Protein AF-A0A932LWW1-F1 (afdb_monomer)

Secondary structure (DSSP, 8-state):
---SS-----HHHHHTT---GGGTBTTTB-SSTT-S----HHHHHTT-GGGGTTTTT-EETTEEPPPTT-GGGTS--

Sequence (77 aa):
MDSPGPVTFSHEKHKAKVEKCTECHVKVFKMKRGQSGTITLAALQEGKFCGACHNGKKQIAGTVVFPIDACDRCHTP

pLDDT: mean 93.12, std 5.49, range [59.44, 97.12]

Structure (mmCIF, N/CA/C/O backbone):
data_AF-A0A932LWW1-F1
#
_entry.id   AF-A0A932LWW1-F1
#
loop_
_atom_site.group_PDB
_atom_site.id
_atom_site.type_symbol
_atom_site.label_atom_id
_atom_site.label_alt_id
_atom_site.label_comp_id
_atom_site.label_asym_id
_atom_site.label_entity_id
_atom_site.label_seq_id
_atom_site.pdbx_PDB_ins_code
_atom_site.Cartn_x
_atom_site.Cartn_y
_atom_site.Cartn_z
_atom_site.occupancy
_atom_site.B_iso_or_equiv
_atom_site.auth_seq_id
_atom_site.auth_comp_id
_atom_site.auth_asym_id
_atom_site.auth_atom_id
_atom_site.pdbx_PDB_model_num
ATOM 1 N N . MET A 1 1 ? 12.595 -10.892 -12.586 1.00 59.44 1 MET A N 1
ATOM 2 C CA . MET A 1 1 ? 11.187 -11.318 -12.671 1.00 59.44 1 MET A CA 1
ATOM 3 C C . MET A 1 1 ? 10.407 -10.087 -13.062 1.00 59.44 1 MET A C 1
ATOM 5 O O . MET A 1 1 ? 10.473 -9.104 -12.327 1.00 59.44 1 MET A O 1
ATOM 9 N N . ASP A 1 2 ? 9.788 -10.106 -14.232 1.00 76.06 2 ASP A N 1
ATOM 10 C CA . ASP A 1 2 ? 9.065 -8.953 -14.764 1.00 76.06 2 ASP A CA 1
ATOM 11 C C . ASP A 1 2 ? 7.658 -8.853 -14.155 1.00 76.06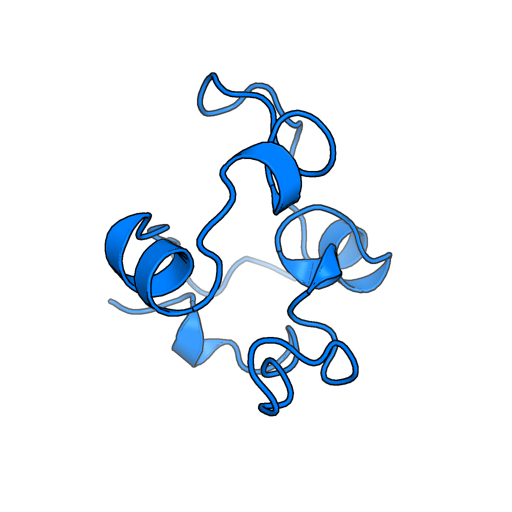 2 ASP A C 1
ATOM 13 O O . ASP A 1 2 ? 7.111 -9.837 -13.655 1.00 76.06 2 ASP A O 1
ATOM 17 N N . SER A 1 3 ? 7.096 -7.640 -14.135 1.00 84.62 3 SER A N 1
ATOM 18 C CA . SER A 1 3 ? 5.755 -7.381 -13.589 1.00 84.62 3 SER A CA 1
ATOM 19 C C . SER A 1 3 ? 4.679 -8.059 -14.453 1.00 84.62 3 SER A C 1
ATOM 21 O O . SER A 1 3 ? 4.692 -7.832 -15.663 1.00 84.62 3 SER A O 1
ATOM 23 N N . PRO A 1 4 ? 3.704 -8.796 -13.876 1.00 89.88 4 PRO A N 1
ATOM 24 C CA . PRO A 1 4 ? 2.620 -9.442 -14.632 1.00 89.88 4 PRO A CA 1
ATOM 25 C C . PRO A 1 4 ? 1.711 -8.480 -15.412 1.00 89.88 4 PRO A C 1
ATOM 27 O O . PRO A 1 4 ? 0.976 -8.899 -16.299 1.00 89.88 4 PRO A O 1
ATOM 30 N N . GLY A 1 5 ? 1.735 -7.189 -15.081 1.00 91.56 5 GLY A N 1
ATOM 31 C CA . GLY A 1 5 ? 0.944 -6.167 -15.758 1.00 91.56 5 GLY A CA 1
ATOM 32 C C . GLY A 1 5 ? 0.928 -4.842 -14.998 1.00 91.56 5 GLY A C 1
ATOM 33 O O . GLY A 1 5 ? 1.598 -4.717 -13.962 1.00 91.56 5 GLY A O 1
ATOM 34 N N . PRO A 1 6 ? 0.179 -3.838 -15.482 1.00 91.94 6 PRO A N 1
ATOM 35 C CA . PRO A 1 6 ? -0.061 -2.611 -14.733 1.00 91.94 6 PRO A CA 1
ATOM 36 C C . PRO A 1 6 ? -0.853 -2.893 -13.447 1.00 91.94 6 PRO A C 1
ATOM 38 O O . PRO A 1 6 ? -1.532 -3.907 -13.317 1.00 91.94 6 PRO A O 1
ATOM 41 N N . VAL A 1 7 ? -0.762 -1.973 -12.486 1.00 94.00 7 VAL A N 1
ATOM 42 C CA . VAL A 1 7 ? -1.534 -2.012 -11.237 1.00 94.00 7 VAL A CA 1
ATOM 43 C C . VAL A 1 7 ? -2.211 -0.668 -11.049 1.00 94.00 7 VAL A C 1
ATOM 45 O O . VAL A 1 7 ? -1.562 0.381 -11.124 1.00 94.00 7 VAL A O 1
ATOM 48 N N . THR A 1 8 ? -3.503 -0.704 -10.741 1.00 93.06 8 THR A N 1
ATOM 49 C CA . THR A 1 8 ? -4.283 0.487 -10.403 1.00 93.06 8 THR A CA 1
ATOM 50 C C . THR A 1 8 ? -4.661 0.455 -8.929 1.00 93.06 8 THR A C 1
ATOM 52 O O . THR A 1 8 ? -5.351 -0.445 -8.457 1.00 93.06 8 THR A O 1
ATOM 55 N N . PHE A 1 9 ? -4.224 1.469 -8.184 1.00 94.88 9 PHE A N 1
ATOM 56 C CA . PHE A 1 9 ? -4.596 1.638 -6.783 1.00 94.88 9 PHE A CA 1
ATOM 57 C C . PHE A 1 9 ? -5.945 2.359 -6.657 1.00 94.88 9 PHE A C 1
ATOM 59 O O . PHE A 1 9 ? -6.139 3.426 -7.239 1.00 94.88 9 PHE A O 1
ATOM 66 N N . SER A 1 10 ? -6.856 1.818 -5.842 1.00 95.56 10 SER A N 1
ATOM 67 C CA . SER A 1 10 ? -8.150 2.440 -5.533 1.00 95.56 10 SER A CA 1
ATOM 68 C C . SER A 1 10 ? -8.176 2.954 -4.095 1.00 95.56 10 SER A C 1
ATOM 70 O O . SER A 1 10 ? -8.179 2.162 -3.150 1.00 95.56 10 SER A O 1
ATOM 72 N N . HIS A 1 11 ? -8.248 4.277 -3.925 1.00 95.88 11 HIS A N 1
ATOM 73 C CA . HIS A 1 11 ? -8.460 4.889 -2.609 1.00 95.88 11 HIS A CA 1
ATOM 74 C C . HIS A 1 11 ? -9.792 4.459 -1.991 1.00 95.88 11 HIS A C 1
ATOM 76 O O . HIS A 1 11 ? -9.849 4.247 -0.788 1.00 95.88 11 HIS A O 1
ATOM 82 N N . GLU A 1 12 ? -10.844 4.304 -2.796 1.00 95.81 12 GLU A N 1
ATOM 83 C CA . GLU A 1 12 ? -12.185 3.937 -2.332 1.00 95.81 12 GLU A CA 1
ATOM 84 C C . GLU A 1 12 ? -12.190 2.569 -1.638 1.00 95.81 12 GLU A C 1
ATOM 86 O O . GLU A 1 12 ? -12.602 2.462 -0.483 1.00 95.81 12 GLU A O 1
ATOM 91 N N . LYS A 1 13 ? -11.618 1.545 -2.290 1.00 94.06 13 LYS A N 1
ATOM 92 C CA . LYS A 1 13 ? -11.516 0.192 -1.721 1.00 94.06 13 LYS A CA 1
ATOM 93 C C . LYS A 1 13 ? -10.720 0.172 -0.415 1.00 94.06 13 LYS A C 1
ATOM 95 O O . LYS A 1 13 ? -11.088 -0.538 0.516 1.00 94.06 13 LYS A O 1
ATOM 100 N N . HIS A 1 14 ? -9.641 0.953 -0.339 1.00 95.50 14 HIS A N 1
ATOM 101 C CA . HIS A 1 14 ? -8.812 1.012 0.864 1.00 95.50 14 HIS A CA 1
ATOM 102 C C . HIS A 1 14 ? -9.489 1.810 1.979 1.00 95.50 14 HIS A C 1
ATOM 104 O O . HIS A 1 14 ? -9.525 1.336 3.111 1.00 95.50 14 HIS A O 1
ATOM 110 N N . LYS A 1 15 ? -10.099 2.963 1.678 1.00 95.56 15 LYS A N 1
ATOM 111 C CA . LYS A 1 15 ? -10.810 3.783 2.670 1.00 95.56 15 LYS A CA 1
ATOM 112 C C . LYS A 1 15 ? -12.029 3.089 3.266 1.00 95.56 15 LYS A C 1
ATOM 114 O O . LYS A 1 15 ? -12.335 3.333 4.426 1.00 95.56 15 LYS A O 1
ATOM 119 N N . ALA A 1 16 ? -12.673 2.191 2.521 1.00 94.06 16 ALA A N 1
ATOM 120 C CA . ALA A 1 16 ? -13.771 1.371 3.034 1.00 94.06 16 ALA A CA 1
ATOM 121 C C . ALA A 1 16 ? -13.355 0.432 4.187 1.00 94.06 16 ALA A C 1
ATOM 1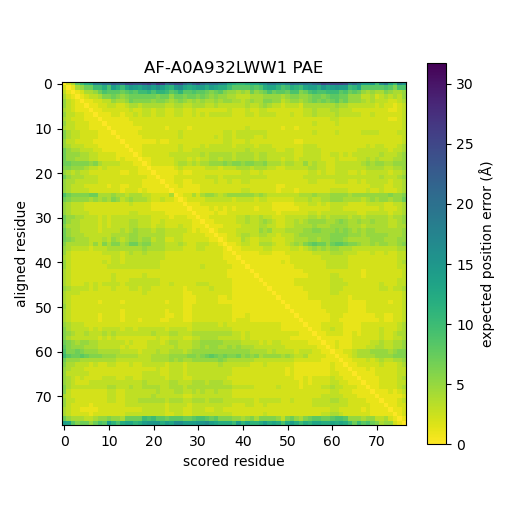23 O O . ALA A 1 16 ? -14.214 -0.083 4.899 1.00 94.06 16 ALA A O 1
ATOM 124 N N . LYS A 1 17 ? -12.050 0.176 4.366 1.00 93.25 17 LYS A N 1
ATOM 125 C CA . LYS A 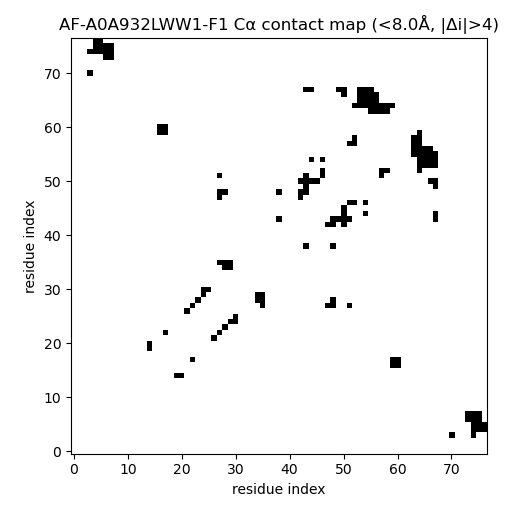1 17 ? -11.499 -0.660 5.449 1.00 93.25 17 LYS A CA 1
ATOM 126 C C . LYS A 1 17 ? -10.527 0.092 6.363 1.00 93.25 17 LYS A C 1
ATOM 128 O O . LYS A 1 17 ? -10.358 -0.290 7.516 1.00 93.25 17 LYS A O 1
ATOM 133 N N . VAL A 1 18 ? -9.881 1.137 5.853 1.00 93.75 18 VAL A N 1
ATOM 134 C CA . VAL A 1 18 ? -8.866 1.948 6.531 1.00 93.75 18 VAL A CA 1
ATOM 135 C C . VAL A 1 18 ? -9.323 3.399 6.534 1.00 93.75 18 VAL A C 1
ATOM 137 O O . VAL A 1 18 ? -9.108 4.140 5.579 1.00 93.75 18 VAL A O 1
ATOM 140 N N . GLU A 1 19 ? -9.960 3.823 7.619 1.00 90.62 19 GLU A N 1
ATOM 141 C CA . GLU A 1 19 ? -10.621 5.133 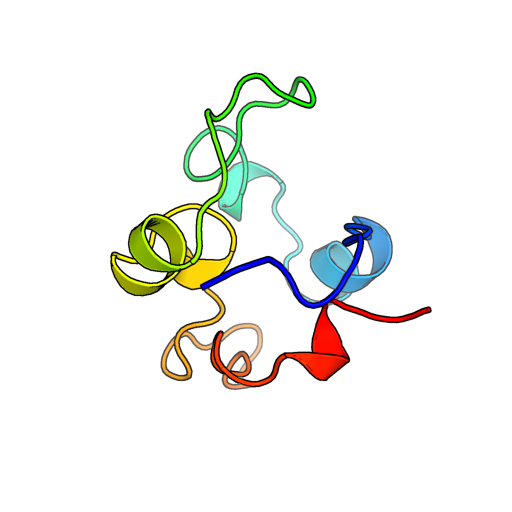7.659 1.00 90.62 19 GLU A CA 1
ATOM 142 C C . GLU A 1 19 ? -9.635 6.307 7.673 1.00 90.62 19 GLU A C 1
ATOM 144 O O . GLU A 1 19 ? -9.886 7.367 7.093 1.00 90.62 19 GLU A O 1
ATOM 149 N N . LYS A 1 20 ? -8.491 6.125 8.339 1.00 94.06 20 LYS A N 1
ATOM 150 C CA . LYS A 1 20 ? -7.523 7.195 8.574 1.00 94.06 20 LYS A CA 1
ATOM 151 C C . LYS A 1 20 ? -6.527 7.286 7.425 1.00 94.06 20 LYS A C 1
ATOM 153 O O . LYS A 1 20 ? -5.731 6.378 7.203 1.00 94.06 20 LYS A O 1
ATOM 158 N N . CYS A 1 21 ? -6.477 8.449 6.775 1.00 95.62 21 CYS A N 1
ATOM 159 C CA . CYS A 1 21 ? -5.479 8.766 5.747 1.00 95.62 21 CYS A CA 1
ATOM 160 C C . CYS A 1 21 ? -4.039 8.580 6.256 1.00 95.62 21 CYS A C 1
ATOM 162 O O . CYS A 1 21 ? -3.141 8.243 5.485 1.00 95.62 21 CYS A O 1
ATOM 164 N N . THR A 1 22 ? -3.830 8.782 7.562 1.00 94.94 22 THR A N 1
ATOM 165 C CA . THR A 1 22 ? -2.525 8.702 8.222 1.00 94.94 22 THR A CA 1
ATOM 166 C C . THR A 1 22 ? -1.968 7.286 8.367 1.00 94.94 22 THR A C 1
ATOM 168 O O . THR A 1 22 ? -0.785 7.124 8.672 1.00 94.94 22 THR A O 1
ATOM 171 N N . GLU A 1 23 ? -2.788 6.261 8.118 1.00 93.88 23 GLU A N 1
ATOM 172 C CA . GLU A 1 23 ? -2.325 4.870 8.076 1.00 93.88 23 GLU A CA 1
ATOM 173 C C . GLU A 1 23 ? -1.435 4.618 6.857 1.00 93.88 23 GLU A C 1
ATOM 175 O O . GLU A 1 23 ? -0.470 3.862 6.937 1.00 93.88 23 GLU A O 1
ATOM 180 N N . CYS A 1 24 ? -1.706 5.304 5.743 1.00 95.75 24 CYS A N 1
ATOM 181 C CA . CYS A 1 24 ? -0.888 5.219 4.536 1.00 95.75 24 CYS A CA 1
ATOM 182 C C . CYS A 1 24 ? 0.039 6.429 4.386 1.00 95.75 24 CYS A C 1
ATOM 184 O O . CYS A 1 24 ? 1.186 6.273 3.965 1.00 95.75 24 CYS A O 1
ATOM 186 N N . HIS A 1 25 ? -0.423 7.630 4.742 1.00 96.38 25 HIS A N 1
ATOM 187 C CA . HIS A 1 25 ? 0.289 8.873 4.465 1.00 96.38 25 HIS A CA 1
ATOM 188 C C . HIS A 1 25 ? 0.820 9.580 5.723 1.00 96.38 25 HIS A C 1
ATOM 190 O O . HIS A 1 25 ? 0.142 9.708 6.727 1.00 96.38 25 HIS A O 1
ATOM 196 N N . VAL A 1 26 ? 2.036 10.113 5.736 1.00 93.38 26 VAL A N 1
ATOM 197 C CA . VAL A 1 26 ? 3.104 9.930 4.737 1.00 93.38 26 VAL A CA 1
ATOM 198 C C . VAL A 1 26 ? 3.962 8.689 5.017 1.00 93.38 26 VAL A C 1
ATOM 200 O O . VAL A 1 26 ? 4.984 8.495 4.371 1.00 93.38 26 VAL A O 1
ATOM 203 N N . LYS A 1 27 ? 3.553 7.864 5.995 1.00 91.00 27 LYS A N 1
ATOM 204 C CA . LYS A 1 27 ? 4.340 6.747 6.539 1.00 91.00 27 LYS A CA 1
ATOM 205 C C . LYS A 1 27 ? 4.723 5.708 5.486 1.00 91.00 27 LYS A C 1
ATOM 207 O O . LYS A 1 27 ? 5.872 5.291 5.441 1.00 91.00 27 LYS A O 1
ATOM 212 N N . VAL A 1 28 ? 3.761 5.285 4.667 1.00 95.19 28 VAL A N 1
ATOM 213 C CA . VAL A 1 28 ? 3.936 4.225 3.661 1.00 95.19 28 VAL A CA 1
ATOM 214 C C . VAL A 1 28 ? 4.065 4.821 2.261 1.00 95.19 28 VAL A C 1
ATOM 216 O O . VAL A 1 28 ? 4.899 4.391 1.466 1.00 95.19 28 VAL A O 1
ATOM 219 N N . PHE A 1 29 ? 3.258 5.837 1.959 1.00 97.06 29 PHE A N 1
ATOM 220 C CA . PHE A 1 29 ? 3.273 6.535 0.680 1.00 97.06 29 PHE A CA 1
ATOM 221 C C . PHE A 1 29 ? 3.341 8.044 0.887 1.00 97.06 29 PHE A C 1
ATOM 223 O O . PHE A 1 29 ? 2.683 8.599 1.765 1.00 97.06 29 PHE A O 1
ATOM 230 N N . LYS A 1 30 ? 4.066 8.747 0.017 1.00 96.31 30 LYS A N 1
ATOM 231 C CA . LYS A 1 30 ? 3.930 10.199 -0.116 1.00 96.31 30 LYS A CA 1
ATOM 232 C C . LYS A 1 30 ? 2.607 10.532 -0.804 1.00 96.31 30 LYS A C 1
ATOM 234 O O . LYS A 1 30 ? 2.091 9.743 -1.590 1.00 96.31 30 LYS A O 1
ATOM 239 N N . MET A 1 31 ? 2.077 11.719 -0.525 1.00 95.62 31 MET A N 1
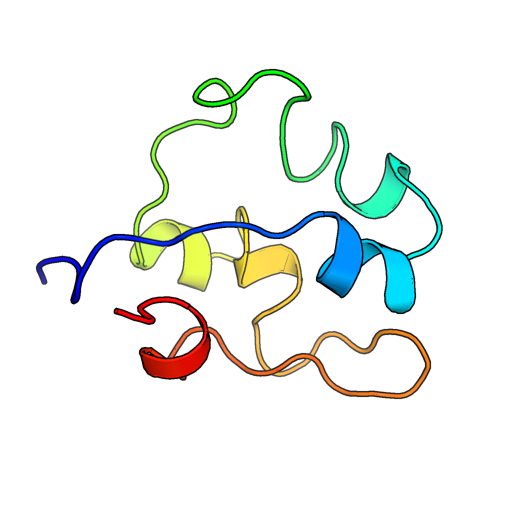ATOM 240 C CA . MET A 1 31 ? 0.801 12.181 -1.091 1.00 95.62 31 MET A CA 1
ATOM 241 C C . MET A 1 31 ? 0.854 12.338 -2.618 1.00 95.62 31 MET A C 1
ATOM 243 O O . MET A 1 31 ? -0.151 12.174 -3.302 1.00 95.62 31 MET A O 1
ATOM 247 N N . LYS A 1 32 ? 2.033 12.653 -3.171 1.00 94.38 32 LYS A N 1
ATOM 248 C CA . LYS A 1 32 ? 2.218 12.827 -4.613 1.00 94.38 32 LYS A CA 1
ATOM 249 C C . LYS A 1 32 ? 2.595 11.504 -5.283 1.00 94.38 32 LYS A C 1
ATOM 251 O O . LYS A 1 32 ? 3.591 10.869 -4.923 1.00 94.38 32 LYS A O 1
ATOM 256 N N . ARG A 1 33 ? 1.815 11.122 -6.302 1.00 91.62 33 ARG A N 1
ATOM 257 C CA . ARG A 1 33 ? 2.052 9.931 -7.134 1.00 91.62 33 ARG A CA 1
ATOM 258 C C . ARG A 1 33 ? 3.485 9.930 -7.678 1.00 91.62 33 ARG A C 1
ATOM 260 O O . ARG A 1 33 ? 3.980 10.956 -8.136 1.00 91.62 33 ARG A O 1
ATOM 267 N N . GLY A 1 34 ? 4.138 8.771 -7.610 1.00 91.25 34 GLY A N 1
ATOM 268 C CA . GLY A 1 34 ? 5.502 8.571 -8.110 1.00 91.25 34 GLY A CA 1
ATOM 269 C C . GLY A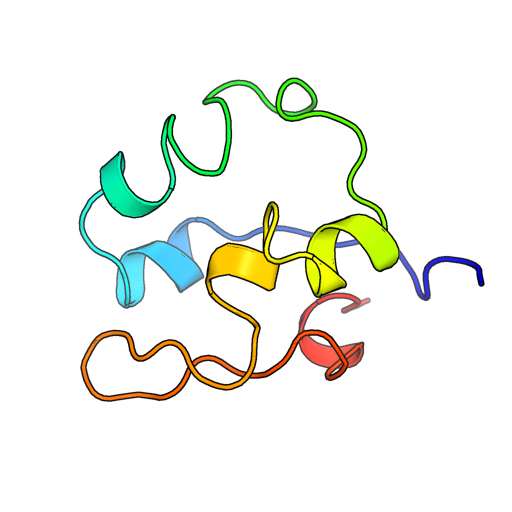 1 34 ? 6.623 9.064 -7.187 1.00 91.25 34 GLY A C 1
ATOM 270 O O . GLY A 1 34 ? 7.784 8.896 -7.530 1.00 91.25 34 GLY A O 1
ATOM 271 N N . GLN A 1 35 ? 6.324 9.639 -6.015 1.00 94.06 35 GLN A N 1
ATOM 272 C CA . GLN A 1 35 ? 7.369 10.177 -5.124 1.00 94.06 35 GLN A CA 1
ATOM 273 C C . GLN A 1 35 ? 7.762 9.273 -3.952 1.00 94.06 35 GLN A C 1
ATOM 275 O O . GLN A 1 35 ? 8.720 9.581 -3.235 1.00 94.06 35 GLN A O 1
ATOM 280 N N . SER A 1 36 ? 7.039 8.175 -3.739 1.00 93.00 36 SER A N 1
ATOM 281 C CA . SER A 1 36 ? 7.352 7.197 -2.689 1.00 93.00 36 SER A CA 1
ATOM 282 C C . SER A 1 36 ? 8.571 6.333 -3.037 1.00 93.00 36 SER A C 1
ATOM 284 O O . SER A 1 36 ? 9.119 5.687 -2.154 1.00 93.00 36 SER A O 1
ATOM 286 N N . GLY A 1 37 ? 9.025 6.362 -4.293 1.00 91.12 37 GLY A N 1
ATOM 287 C CA . GLY A 1 37 ? 10.117 5.540 -4.811 1.00 91.12 37 GLY A CA 1
ATOM 288 C C . GLY A 1 37 ? 9.622 4.473 -5.785 1.00 91.12 37 GLY A C 1
ATOM 289 O O . GLY A 1 37 ? 8.429 4.389 -6.088 1.00 91.12 37 GLY A O 1
ATOM 290 N N . THR A 1 38 ? 10.558 3.672 -6.289 1.00 92.00 38 THR A N 1
ATOM 291 C CA . THR A 1 38 ? 10.263 2.570 -7.208 1.00 92.00 38 THR A CA 1
ATOM 292 C C . THR A 1 38 ? 9.632 1.412 -6.446 1.00 92.00 38 THR A C 1
ATOM 294 O O . THR A 1 38 ? 10.215 0.889 -5.497 1.00 92.00 38 THR A O 1
ATOM 297 N N . ILE A 1 39 ? 8.444 0.997 -6.878 1.00 93.25 39 ILE A N 1
ATOM 298 C CA . ILE A 1 39 ? 7.749 -0.160 -6.317 1.00 93.25 39 ILE A CA 1
ATOM 299 C C . ILE A 1 39 ? 8.251 -1.404 -7.050 1.00 93.25 39 ILE A C 1
ATOM 301 O O . ILE A 1 39 ? 8.006 -1.562 -8.243 1.00 93.25 39 ILE A O 1
ATOM 305 N N . THR A 1 40 ? 8.963 -2.275 -6.339 1.00 93.94 40 THR A N 1
ATOM 306 C CA . THR A 1 40 ? 9.450 -3.567 -6.845 1.00 93.94 40 THR A CA 1
ATOM 307 C C . THR A 1 40 ? 8.918 -4.696 -5.971 1.00 93.94 40 THR A C 1
ATOM 309 O O . THR A 1 40 ? 8.664 -4.481 -4.787 1.00 93.94 40 THR A O 1
ATOM 312 N N . LEU A 1 41 ? 8.793 -5.911 -6.516 1.00 93.19 41 LEU A N 1
ATOM 313 C CA . LEU A 1 41 ? 8.365 -7.073 -5.727 1.00 93.19 41 LEU A CA 1
ATOM 314 C C . LEU A 1 41 ? 9.258 -7.296 -4.496 1.00 93.19 41 LEU A C 1
ATOM 316 O O . LEU A 1 41 ? 8.738 -7.520 -3.407 1.00 93.19 41 LEU A O 1
ATOM 320 N N . ALA A 1 42 ? 10.575 -7.134 -4.646 1.00 94.31 42 ALA A N 1
ATOM 321 C CA . ALA A 1 42 ? 11.524 -7.234 -3.538 1.00 94.31 42 ALA A CA 1
ATOM 322 C C . ALA A 1 42 ? 11.218 -6.223 -2.419 1.00 94.31 42 ALA A C 1
ATOM 324 O O . ALA A 1 42 ? 11.105 -6.599 -1.256 1.00 94.31 42 ALA A O 1
ATOM 325 N N . ALA A 1 43 ? 10.977 -4.951 -2.760 1.00 95.69 43 ALA A N 1
ATOM 326 C CA . ALA A 1 43 ? 10.618 -3.941 -1.765 1.00 95.69 43 ALA A CA 1
ATOM 327 C C . ALA A 1 43 ? 9.288 -4.267 -1.062 1.00 95.69 43 ALA A C 1
ATOM 329 O O . ALA A 1 43 ? 9.139 -4.017 0.134 1.00 95.69 43 ALA A O 1
ATOM 330 N N . LEU A 1 44 ? 8.322 -4.837 -1.787 1.00 95.62 44 LEU A N 1
ATOM 331 C CA . LEU A 1 44 ? 7.057 -5.27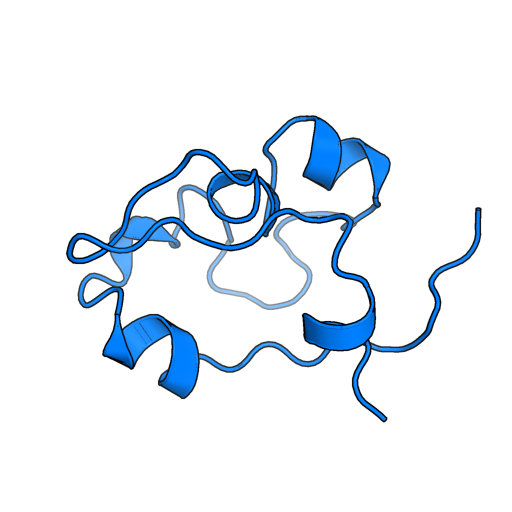3 -1.199 1.00 95.62 44 LEU A CA 1
ATOM 332 C C . LEU A 1 44 ? 7.266 -6.433 -0.214 1.00 95.62 44 LEU A C 1
ATOM 334 O O . LEU A 1 44 ? 6.699 -6.418 0.875 1.00 95.62 44 LEU A O 1
ATOM 338 N N . GLN A 1 45 ? 8.115 -7.403 -0.553 1.00 94.38 45 GLN A N 1
ATOM 339 C CA . GLN A 1 45 ? 8.471 -8.520 0.331 1.00 94.38 45 GLN A CA 1
ATOM 340 C C . GLN A 1 45 ? 9.219 -8.057 1.593 1.00 94.38 45 GLN A C 1
ATOM 342 O O . GLN A 1 45 ? 9.045 -8.641 2.658 1.00 94.38 45 GLN A O 1
ATOM 347 N N . GLU A 1 46 ? 9.970 -6.957 1.510 1.00 95.56 46 GLU A N 1
ATOM 348 C CA . GLU A 1 46 ? 10.592 -6.278 2.658 1.00 95.56 46 GLU A CA 1
ATOM 349 C C . GLU A 1 46 ? 9.595 -5.476 3.522 1.00 95.56 46 GLU A C 1
ATOM 351 O O . GLU A 1 46 ? 9.991 -4.810 4.478 1.00 95.56 46 GLU A O 1
ATOM 356 N N . GLY A 1 47 ? 8.298 -5.498 3.197 1.00 95.69 47 GLY A N 1
ATOM 357 C CA . GLY A 1 47 ? 7.263 -4.793 3.954 1.00 95.69 47 GLY A CA 1
ATOM 358 C C . GLY A 1 47 ? 7.118 -3.311 3.602 1.00 95.69 47 GLY A C 1
ATOM 359 O O . GLY A 1 47 ? 6.488 -2.564 4.350 1.00 95.69 47 GLY A O 1
ATOM 360 N N . LYS A 1 48 ? 7.673 -2.855 2.472 1.00 96.44 48 LYS A N 1
ATOM 361 C CA . LYS A 1 48 ? 7.486 -1.481 1.978 1.00 96.44 48 LYS A CA 1
ATOM 362 C C . LYS A 1 48 ? 6.233 -1.388 1.103 1.00 96.44 48 LYS A C 1
ATOM 364 O O . LYS A 1 48 ? 5.734 -2.387 0.584 1.00 96.44 48 LYS A O 1
ATOM 369 N N . PHE A 1 49 ? 5.738 -0.166 0.901 1.00 96.50 49 PHE A N 1
ATOM 370 C CA . PHE A 1 49 ? 4.597 0.132 0.022 1.00 96.50 49 PHE A CA 1
ATOM 371 C C . PHE A 1 49 ? 3.376 -0.757 0.329 1.00 96.50 49 PHE A C 1
ATOM 373 O O . PHE A 1 49 ? 2.924 -0.812 1.470 1.00 96.50 49 PHE A O 1
ATOM 380 N N . CYS A 1 50 ? 2.841 -1.477 -0.662 1.00 96.81 50 CYS A N 1
ATOM 381 C CA . CYS A 1 50 ? 1.692 -2.364 -0.486 1.00 96.81 50 CYS A CA 1
ATOM 382 C C . CYS A 1 50 ? 1.989 -3.487 0.522 1.00 96.81 50 CYS A C 1
ATOM 384 O O . CYS A 1 50 ? 1.108 -3.866 1.290 1.00 96.81 50 CYS A O 1
ATOM 386 N N . GLY A 1 51 ? 3.235 -3.970 0.573 1.00 96.62 51 GLY A N 1
ATOM 387 C CA . GLY A 1 51 ? 3.673 -5.041 1.469 1.00 96.62 51 GLY A CA 1
ATOM 388 C C . GLY A 1 51 ? 3.656 -4.680 2.957 1.00 96.62 51 GLY A C 1
ATOM 389 O O . GLY A 1 51 ? 3.663 -5.571 3.804 1.00 96.62 51 GLY A O 1
ATOM 390 N N . ALA A 1 52 ? 3.543 -3.392 3.302 1.00 96.75 52 ALA A N 1
ATOM 391 C CA . ALA A 1 52 ? 3.353 -2.961 4.690 1.00 96.75 52 ALA A CA 1
ATOM 392 C C . ALA A 1 52 ? 2.074 -3.558 5.308 1.00 96.75 52 ALA A C 1
ATOM 394 O O . ALA A 1 52 ? 2.021 -3.836 6.509 1.00 96.75 52 ALA A O 1
ATOM 395 N N . CYS A 1 53 ? 1.056 -3.789 4.471 1.00 97.06 53 CYS A N 1
ATOM 396 C CA . CYS A 1 53 ? -0.211 -4.399 4.866 1.00 97.06 53 CYS A CA 1
ATOM 397 C C . CYS A 1 53 ? -0.467 -5.730 4.150 1.00 97.06 53 CYS A C 1
ATOM 399 O O . CYS A 1 53 ? -0.884 -6.686 4.795 1.00 97.06 53 CYS A O 1
ATOM 401 N N . HIS A 1 54 ? -0.191 -5.829 2.848 1.00 97.12 54 HIS A N 1
ATOM 402 C CA . HIS A 1 54 ? -0.405 -7.039 2.046 1.00 97.12 54 HIS A CA 1
ATOM 403 C C . HIS A 1 54 ? 0.691 -8.089 2.271 1.00 97.12 54 HIS A C 1
ATOM 405 O O . HIS A 1 54 ? 1.401 -8.488 1.355 1.00 97.12 54 HIS A O 1
ATOM 411 N N . ASN A 1 55 ? 0.864 -8.518 3.519 1.00 95.88 55 ASN A N 1
ATOM 412 C CA . ASN A 1 55 ? 1.881 -9.483 3.946 1.00 95.88 55 ASN A CA 1
ATOM 413 C C . ASN A 1 55 ? 1.281 -10.783 4.502 1.00 95.88 55 ASN A C 1
ATOM 415 O O . ASN A 1 55 ? 2.004 -11.593 5.078 1.00 95.88 55 ASN A O 1
ATOM 419 N N . GLY A 1 56 ? -0.040 -10.965 4.386 1.00 96.00 56 GLY A N 1
ATOM 420 C CA . GLY A 1 56 ? -0.746 -12.140 4.903 1.00 96.00 56 GLY A CA 1
ATOM 421 C C . GLY A 1 56 ? -0.825 -12.212 6.432 1.00 96.00 56 GLY A C 1
ATOM 422 O O . GLY A 1 56 ? -1.260 -13.225 6.969 1.00 96.00 56 GLY A O 1
ATOM 423 N N . LYS A 1 57 ? -0.389 -11.165 7.146 1.00 95.62 57 LYS A N 1
ATOM 424 C CA . LYS A 1 57 ? -0.333 -11.127 8.618 1.00 95.62 57 LYS A CA 1
ATOM 425 C C . LYS A 1 57 ? -1.046 -9.912 9.200 1.00 95.62 57 LYS A C 1
ATOM 427 O O . LYS A 1 57 ? -1.661 -10.011 10.259 1.00 95.62 57 LYS A O 1
ATOM 432 N N . LYS A 1 58 ? -0.966 -8.755 8.534 1.00 94.88 58 LYS A N 1
ATOM 433 C CA . LYS A 1 58 ? -1.612 -7.521 8.990 1.00 94.88 58 LYS A CA 1
ATOM 434 C C . LYS A 1 58 ? -3.122 -7.723 9.030 1.00 94.88 58 LYS A C 1
ATOM 436 O O . LYS A 1 58 ? -3.723 -8.161 8.053 1.00 94.88 58 LYS A O 1
ATOM 441 N N . GLN A 1 59 ? -3.727 -7.340 10.146 1.00 95.38 59 GLN A N 1
ATOM 442 C CA . GLN A 1 59 ? -5.175 -7.307 10.292 1.00 95.38 59 GLN A CA 1
ATOM 443 C C . GLN A 1 59 ? -5.681 -5.868 10.236 1.00 95.38 59 GLN A C 1
ATOM 445 O O . GLN A 1 59 ? -5.083 -4.966 10.827 1.00 95.38 59 GLN A O 1
ATOM 450 N N . ILE A 1 60 ? -6.782 -5.666 9.519 1.00 92.25 60 ILE A N 1
ATOM 451 C CA . ILE A 1 60 ? -7.497 -4.395 9.401 1.00 92.25 60 ILE A CA 1
ATOM 452 C C . ILE A 1 60 ? -8.984 -4.704 9.552 1.00 92.25 60 ILE A C 1
ATOM 454 O O . ILE A 1 60 ? -9.505 -5.573 8.855 1.00 92.25 60 ILE A O 1
ATOM 458 N N . ALA A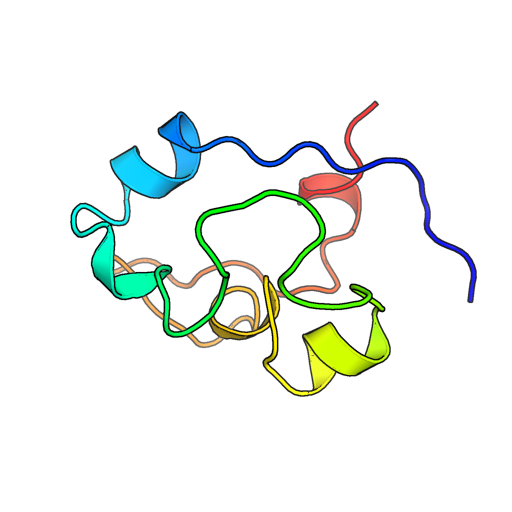 1 61 ? -9.655 -4.021 10.485 1.00 89.81 61 ALA A N 1
ATOM 459 C CA . ALA A 1 61 ? -11.070 -4.250 10.797 1.00 89.81 61 ALA A CA 1
ATOM 460 C C . ALA A 1 61 ? -11.406 -5.747 11.015 1.00 89.81 61 ALA A C 1
ATOM 462 O O . ALA A 1 61 ? -12.362 -6.274 10.451 1.00 89.81 61 ALA A O 1
ATOM 463 N N . GLY A 1 62 ? -10.559 -6.457 11.772 1.00 91.88 62 GLY A N 1
ATOM 464 C CA . GLY A 1 62 ? -10.736 -7.882 12.087 1.00 91.88 62 GLY A CA 1
ATOM 465 C C . GLY A 1 62 ? -10.476 -8.856 10.930 1.00 91.88 62 GLY A C 1
ATOM 466 O O . GLY A 1 62 ? -10.668 -10.054 11.096 1.00 91.88 62 GLY A O 1
ATOM 467 N N . THR A 1 63 ? -10.035 -8.374 9.763 1.00 93.56 63 THR A N 1
ATOM 468 C CA . THR A 1 63 ? -9.744 -9.211 8.588 1.00 93.56 63 THR A CA 1
ATOM 469 C C . THR A 1 63 ? -8.250 -9.206 8.281 1.00 93.56 63 THR A C 1
ATOM 471 O O . THR A 1 63 ? -7.628 -8.143 8.250 1.00 93.56 63 THR A O 1
ATOM 474 N N . VAL A 1 64 ? -7.671 -10.381 8.020 1.00 95.81 64 VAL A N 1
ATOM 475 C CA . VAL A 1 64 ? -6.290 -10.497 7.527 1.00 95.81 64 VAL A CA 1
ATOM 476 C C . VAL A 1 64 ? -6.223 -9.975 6.093 1.00 95.81 64 VAL A C 1
ATOM 478 O O . VAL A 1 64 ? -6.971 -10.410 5.218 1.00 95.81 64 VAL A O 1
ATOM 481 N N . VAL A 1 65 ? -5.317 -9.034 5.848 1.00 96.31 65 VAL A N 1
ATOM 482 C CA . VAL A 1 65 ? -5.054 -8.503 4.512 1.00 96.31 65 VAL A CA 1
ATOM 483 C C . VAL A 1 65 ? -4.286 -9.552 3.706 1.00 96.31 65 VAL A C 1
ATOM 485 O O . VAL A 1 65 ? -3.306 -10.122 4.186 1.00 96.31 65 VAL A O 1
ATOM 488 N N . PHE A 1 66 ? -4.733 -9.813 2.478 1.00 96.00 66 PHE A N 1
ATOM 489 C CA . PHE A 1 66 ? -4.159 -10.852 1.620 1.00 96.00 66 PHE A CA 1
ATOM 490 C C . PHE A 1 66 ? -2.659 -10.617 1.322 1.00 96.00 66 PHE A C 1
ATOM 492 O O . PHE A 1 66 ? -2.217 -9.465 1.312 1.00 96.00 66 PHE A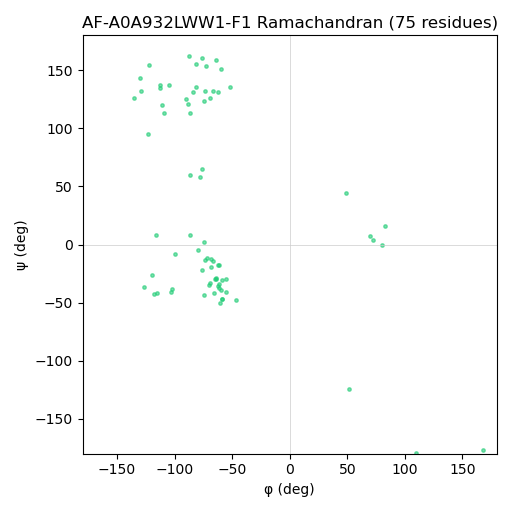 O 1
ATOM 499 N N . PRO A 1 67 ? -1.874 -11.684 1.086 1.00 96.12 67 PRO A N 1
ATOM 500 C CA . PRO A 1 67 ? -0.431 -11.594 0.856 1.00 96.12 67 PRO A CA 1
ATOM 501 C C . PRO A 1 67 ? -0.061 -11.084 -0.546 1.00 96.12 67 PRO A C 1
ATOM 503 O O . PRO A 1 67 ? -0.862 -11.124 -1.479 1.00 96.12 67 PRO A O 1
ATOM 506 N N . ILE A 1 68 ? 1.172 -10.592 -0.691 1.00 94.69 68 ILE A N 1
ATOM 507 C CA . ILE A 1 68 ? 1.651 -9.928 -1.911 1.00 94.69 68 ILE A CA 1
ATOM 508 C C . ILE A 1 68 ? 1.798 -10.854 -3.125 1.00 94.69 68 ILE A C 1
ATOM 510 O O . ILE A 1 68 ? 1.836 -10.383 -4.257 1.00 94.69 68 ILE A O 1
ATOM 514 N N . ASP A 1 69 ? 1.881 -12.159 -2.892 1.00 92.56 69 ASP A N 1
ATOM 515 C CA . ASP A 1 69 ? 1.983 -13.202 -3.914 1.00 92.56 69 ASP A CA 1
ATOM 516 C C . ASP A 1 69 ? 0.631 -13.551 -4.560 1.00 92.56 69 ASP A C 1
ATOM 518 O O . ASP A 1 69 ? 0.588 -14.289 -5.542 1.00 92.56 69 ASP A O 1
ATOM 522 N N . ALA A 1 70 ? -0.476 -12.966 -4.090 1.00 93.75 70 ALA A N 1
ATOM 523 C CA . ALA A 1 70 ? -1.769 -13.023 -4.764 1.00 93.75 70 ALA A CA 1
ATOM 524 C C . ALA A 1 70 ? -1.808 -12.071 -5.982 1.00 93.75 70 ALA A C 1
ATOM 526 O O . ALA A 1 70 ? -2.567 -11.099 -5.995 1.00 93.75 70 ALA A O 1
ATOM 527 N N . CYS A 1 71 ? -0.978 -12.347 -6.996 1.00 93.31 71 CYS A N 1
ATOM 528 C CA . CYS A 1 71 ? -0.704 -11.486 -8.157 1.00 93.31 71 CYS A CA 1
ATOM 529 C C . CYS A 1 71 ? -1.971 -10.897 -8.803 1.00 93.31 71 CYS A C 1
ATOM 531 O O . CYS A 1 71 ? -2.066 -9.682 -9.003 1.00 93.31 71 CYS A O 1
ATOM 533 N N . ASP A 1 72 ? -2.978 -11.738 -9.042 1.00 92.81 72 ASP A N 1
ATOM 534 C CA . ASP A 1 72 ? -4.212 -11.379 -9.757 1.00 92.81 72 ASP A CA 1
ATOM 535 C C . ASP A 1 72 ? -5.108 -10.401 -8.981 1.00 92.81 72 ASP A C 1
ATOM 537 O O . ASP A 1 72 ? -6.046 -9.826 -9.529 1.00 92.81 72 ASP A O 1
ATOM 541 N N . ARG A 1 73 ? -4.840 -10.181 -7.687 1.00 93.06 73 ARG A N 1
ATOM 542 C CA . ARG A 1 73 ? -5.582 -9.210 -6.866 1.00 93.06 73 ARG A CA 1
ATOM 543 C C . ARG A 1 73 ? -5.174 -7.767 -7.154 1.00 93.06 73 ARG A C 1
ATOM 545 O O . ARG A 1 73 ? -5.943 -6.856 -6.849 1.00 93.06 73 ARG A O 1
ATOM 552 N N . CYS A 1 74 ? -3.980 -7.568 -7.712 1.00 94.06 74 CYS A N 1
ATOM 553 C CA . CYS A 1 74 ? -3.416 -6.256 -8.021 1.00 94.06 74 CYS A CA 1
ATOM 554 C C . CYS A 1 74 ? -3.234 -6.054 -9.528 1.00 94.06 74 CYS A C 1
ATOM 556 O O . CYS A 1 74 ? -3.526 -4.971 -10.034 1.00 94.06 74 CYS A O 1
ATOM 558 N N . HIS A 1 75 ? -2.762 -7.082 -10.235 1.00 92.56 75 HIS A N 1
ATOM 559 C CA . HIS A 1 75 ? -2.540 -7.068 -11.681 1.00 92.56 75 HIS A CA 1
ATOM 560 C C . HIS A 1 75 ? -3.823 -7.447 -12.425 1.00 92.56 75 HIS A C 1
ATOM 562 O O . HIS A 1 75 ? -3.882 -8.448 -13.133 1.00 92.56 75 HIS A O 1
ATOM 568 N N . THR A 1 76 ? -4.879 -6.663 -12.213 1.00 86.38 76 THR A N 1
ATOM 569 C CA . THR A 1 76 ? -6.149 -6.842 -12.921 1.00 86.38 76 THR A CA 1
ATOM 570 C C . THR A 1 76 ? -6.070 -6.183 -14.304 1.00 86.38 76 THR A C 1
ATOM 572 O O . THR A 1 76 ? -5.582 -5.049 -14.362 1.00 86.38 76 THR A O 1
ATOM 575 N N . PRO A 1 77 ? -6.544 -6.840 -15.380 1.00 72.44 77 PRO A N 1
ATOM 576 C CA . PRO A 1 77 ? -6.668 -6.237 -16.710 1.00 72.44 77 PRO A CA 1
ATOM 577 C C . PRO A 1 77 ? -7.480 -4.937 -16.722 1.00 72.44 77 PRO A C 1
ATOM 579 O O . PRO A 1 77 ? -8.408 -4.807 -15.887 1.00 72.44 77 PRO A O 1
#

Radius of gyration: 12.27 Å; Cα contacts (8 Å, |Δi|>4): 82; chains: 1; bounding box: 25×26×29 Å

Solvent-accessible surface area (backbone atoms only — not comparable to full-atom values): 4876 Å² total; per-residue (Å²): 136,81,78,95,55,64,70,80,90,58,68,66,72,48,43,77,62,44,79,56,68,63,75,42,40,68,80,51,33,48,92,52,87,84,68,66,60,88,88,44,72,69,47,27,74,74,40,36,59,68,16,60,41,25,58,56,67,40,67,51,88,92,39,68,32,63,40,70,84,54,52,70,80,48,44,55,132

Nearest PDB structures (foldseek):
  1rwj-assembly1_A  TM=8.932E-01  e=5.227E-04  Geobacter sulfurreducens
  3ov0-assembly1_A  TM=8.505E-01  e=2.831E-04  Geobacter sulfurreducens
  3oue-assembly1_A  TM=8.673E-01  e=5.227E-04  Geobacter sulfurreducens

Mean predicted aligned error: 3.1 Å

Foldseek 3Di:
DDQPADFDDDPVVVCVQVVDPVVCPPVQPDPDPPPSDDDDPVCLCVCGHPVVQQCQDHDTPNDRHHHPVPRCVGRPD